Protein AF-D3T5N5-F1 (afdb_monomer_lite)

Secondary structure (DSSP, 8-state):
-------EEEEEEEEEE--TTS--EEEEEEEEEEEESSEEEEEEEEEEE-B-BTTB-EEEEEEEEEE-GGG--EEEEEEEEEEETTEEEEEEE-

Foldseek 3Di:
DDDPPWDKDKDWDWDWDQDVVDKTFTPDTDDMDIDTAADKDWDDWTWPAGIADPVGFTKTKTKMWGQHPPSPDIDIWIKMWTDGPRDIDIDTDD

Structure (mmCIF, N/CA/C/O backbone):
data_AF-D3T5N5-F1
#
_entry.id   AF-D3T5N5-F1
#
loop_
_atom_site.group_PDB
_atom_site.id
_atom_site.type_symbol
_atom_site.label_atom_id
_atom_site.label_alt_id
_atom_site.label_comp_id
_atom_site.label_asym_id
_atom_site.label_entity_id
_atom_site.label_seq_id
_atom_site.pdbx_PDB_ins_code
_atom_site.Cartn_x
_atom_site.Cartn_y
_atom_site.Cartn_z
_atom_site.occupancy
_atom_site.B_iso_or_equiv
_atom_site.auth_seq_id
_atom_site.auth_comp_id
_atom_site.auth_asym_id
_atom_site.auth_atom_id
_atom_site.pdbx_PDB_model_num
ATOM 1 N N . MET A 1 1 ? 7.680 19.780 -28.744 1.00 39.09 1 MET A N 1
ATOM 2 C CA . MET A 1 1 ? 8.169 19.182 -27.486 1.00 39.09 1 MET A CA 1
ATOM 3 C C . MET A 1 1 ? 7.301 17.970 -27.207 1.00 39.09 1 MET A C 1
ATOM 5 O O . MET A 1 1 ? 6.122 18.149 -26.939 1.00 39.09 1 MET A O 1
ATOM 9 N N . SER A 1 2 ? 7.814 16.757 -27.415 1.00 38.25 2 SER A N 1
ATOM 10 C CA . SER A 1 2 ? 7.064 15.529 -27.140 1.00 38.25 2 SER A CA 1
ATOM 11 C C . SER A 1 2 ? 7.073 15.282 -25.637 1.00 38.25 2 SER A C 1
ATOM 13 O O . SER A 1 2 ? 8.131 15.067 -25.050 1.00 38.25 2 SER A O 1
ATOM 15 N N . HIS A 1 3 ? 5.903 15.346 -25.014 1.00 43.16 3 HIS A N 1
ATOM 16 C CA . HIS A 1 3 ? 5.716 14.826 -23.670 1.00 43.16 3 HIS A CA 1
ATOM 17 C C . HIS A 1 3 ? 5.850 13.302 -23.781 1.00 43.16 3 HIS A C 1
ATOM 19 O O . HIS A 1 3 ? 4.969 12.644 -24.332 1.00 43.16 3 HIS A O 1
ATOM 25 N N . LEU A 1 4 ? 6.990 12.748 -23.362 1.00 49.91 4 LEU A N 1
ATOM 26 C CA . LEU A 1 4 ? 7.107 11.316 -23.098 1.00 49.91 4 LEU A CA 1
ATOM 27 C C . LEU A 1 4 ? 6.236 11.052 -21.870 1.00 49.91 4 LEU A C 1
ATOM 29 O O . LEU A 1 4 ? 6.692 11.161 -20.737 1.00 49.91 4 LEU A O 1
ATOM 33 N N . GLY A 1 5 ? 4.945 10.816 -22.106 1.00 55.59 5 GLY A N 1
ATOM 34 C CA . GLY A 1 5 ? 4.047 10.347 -21.065 1.00 55.59 5 GLY A CA 1
ATOM 35 C C . GLY A 1 5 ? 4.573 9.003 -20.586 1.00 55.59 5 GLY A C 1
ATOM 36 O O . GLY A 1 5 ? 4.652 8.057 -21.370 1.00 55.59 5 GLY A O 1
ATOM 37 N N . ILE A 1 6 ? 4.981 8.931 -19.323 1.00 64.38 6 ILE A N 1
ATOM 38 C CA . ILE A 1 6 ? 5.320 7.661 -18.695 1.00 64.38 6 ILE A CA 1
ATOM 39 C C . ILE A 1 6 ? 4.009 6.882 -18.605 1.00 64.38 6 ILE A C 1
ATOM 41 O O . ILE A 1 6 ? 3.122 7.227 -17.828 1.00 64.38 6 ILE A O 1
ATOM 45 N N . LEU A 1 7 ? 3.852 5.868 -19.457 1.00 78.38 7 LEU A N 1
ATOM 46 C CA . LEU A 1 7 ? 2.731 4.942 -19.360 1.00 78.38 7 LEU A CA 1
ATOM 47 C C . LEU A 1 7 ? 3.016 3.999 -18.197 1.00 78.38 7 LEU A C 1
ATOM 49 O O . LEU A 1 7 ? 3.829 3.079 -18.315 1.00 78.38 7 LEU A O 1
ATOM 53 N N . VAL A 1 8 ? 2.360 4.273 -17.076 1.00 87.75 8 VAL A N 1
ATOM 54 C CA . VAL A 1 8 ? 2.405 3.471 -15.862 1.00 87.75 8 VAL A CA 1
ATOM 55 C C . VAL A 1 8 ? 0.987 3.285 -15.333 1.00 87.75 8 VAL A C 1
ATOM 57 O O . VAL A 1 8 ? 0.182 4.214 -15.310 1.00 87.75 8 VAL A O 1
ATOM 60 N N . ALA A 1 9 ? 0.682 2.062 -14.930 1.00 91.69 9 ALA A N 1
ATOM 61 C CA . ALA A 1 9 ? -0.536 1.679 -14.244 1.00 91.69 9 ALA A CA 1
ATOM 62 C C . ALA A 1 9 ? -0.166 0.695 -13.135 1.00 91.69 9 ALA A C 1
ATOM 64 O O . ALA A 1 9 ? 0.750 -0.114 -13.287 1.00 91.69 9 ALA A O 1
ATOM 65 N N . ALA A 1 10 ? -0.868 0.770 -12.013 1.00 95.25 10 ALA A N 1
ATOM 66 C CA . ALA A 1 10 ? -0.669 -0.154 -10.912 1.00 95.25 10 ALA A CA 1
ATOM 67 C C . ALA A 1 10 ? -1.971 -0.352 -10.147 1.00 95.25 10 ALA A C 1
ATOM 69 O O . ALA A 1 10 ? -2.797 0.559 -10.076 1.00 95.25 10 ALA A O 1
ATOM 70 N N . GLU A 1 11 ? -2.116 -1.527 -9.555 1.00 97.69 11 GLU A N 1
ATOM 71 C CA . GLU A 1 11 ? -3.258 -1.907 -8.735 1.00 97.69 11 GLU A CA 1
ATOM 72 C C . GLU A 1 11 ? -2.831 -2.893 -7.647 1.00 97.69 11 GLU A C 1
ATOM 74 O O . GLU A 1 11 ? -1.827 -3.598 -7.780 1.00 97.69 11 GLU A O 1
ATOM 79 N N . PHE A 1 12 ? -3.608 -2.940 -6.567 1.00 98.44 12 PHE A N 1
ATOM 80 C CA . PHE A 1 12 ? -3.542 -3.994 -5.562 1.00 98.44 12 PHE A CA 1
ATOM 81 C C . PHE A 1 12 ? -4.904 -4.188 -4.895 1.00 98.44 12 PHE A C 1
ATOM 83 O O . PHE A 1 12 ? -5.753 -3.294 -4.954 1.00 98.44 12 PHE A O 1
ATOM 90 N N . TYR A 1 13 ? -5.094 -5.324 -4.222 1.00 98.38 13 TYR A N 1
ATOM 91 C CA . TYR A 1 13 ? -6.324 -5.623 -3.491 1.00 98.38 13 TYR A CA 1
ATOM 92 C C . TYR A 1 13 ? -6.145 -5.463 -1.981 1.00 98.38 13 TYR A C 1
ATOM 94 O O . TYR A 1 13 ? -5.076 -5.709 -1.410 1.00 98.38 13 TYR A O 1
ATOM 102 N N . ALA A 1 14 ? -7.216 -5.036 -1.316 1.00 98.31 14 ALA A N 1
ATOM 103 C CA . ALA A 1 14 ? -7.253 -4.883 0.127 1.00 98.31 14 ALA A CA 1
ATOM 104 C C . ALA A 1 14 ? -8.638 -5.212 0.681 1.00 98.31 14 ALA A C 1
ATOM 106 O O . ALA A 1 14 ? -9.650 -4.807 0.111 1.00 98.31 14 ALA A O 1
ATOM 107 N N . ASP A 1 15 ? -8.655 -5.881 1.831 1.00 98.56 15 ASP A N 1
ATOM 108 C CA . ASP A 1 15 ? -9.854 -6.069 2.639 1.00 98.56 15 ASP A CA 1
ATOM 109 C C . ASP A 1 15 ? -9.814 -5.051 3.787 1.00 98.56 15 ASP A C 1
ATOM 111 O O . ASP A 1 15 ? -8.814 -4.939 4.507 1.00 98.56 15 ASP A O 1
ATOM 115 N N . PHE A 1 16 ? -10.899 -4.302 3.970 1.00 98.00 16 PHE A N 1
ATOM 116 C CA . PHE A 1 16 ? -11.030 -3.310 5.034 1.00 98.00 16 PHE A CA 1
ATOM 117 C C . PHE A 1 16 ? -12.465 -3.236 5.554 1.00 98.00 16 PHE A C 1
ATOM 119 O O . PHE A 1 16 ? -13.405 -3.707 4.912 1.00 98.00 16 PHE A O 1
ATOM 126 N N . VAL A 1 17 ? -12.619 -2.668 6.746 1.00 97.69 17 VAL A N 1
ATOM 127 C CA . VAL A 1 17 ? -13.901 -2.523 7.436 1.00 97.69 17 VAL A CA 1
ATOM 128 C C . VAL A 1 17 ? -14.101 -1.061 7.797 1.00 97.69 17 VAL A C 1
ATOM 130 O O . VAL A 1 17 ? -13.200 -0.447 8.368 1.00 97.69 17 VAL A O 1
ATOM 133 N N . LEU A 1 18 ? -15.292 -0.555 7.472 1.00 97.19 18 LEU A N 1
ATOM 134 C CA . LEU A 1 18 ? -15.774 0.748 7.912 1.00 97.19 18 LEU A CA 1
ATOM 135 C C . LEU A 1 18 ? -16.645 0.557 9.156 1.00 97.19 18 LEU A C 1
ATOM 137 O O . LEU A 1 18 ? -17.608 -0.219 9.122 1.00 97.19 18 LEU A O 1
ATOM 141 N N . VAL A 1 19 ? -16.293 1.208 10.258 1.00 94.50 19 VAL A N 1
ATOM 142 C CA . VAL A 1 19 ? -16.966 1.076 11.549 1.00 94.50 19 VAL A CA 1
ATOM 143 C C . VAL A 1 19 ? -17.680 2.383 11.860 1.00 94.50 19 VAL A C 1
ATOM 145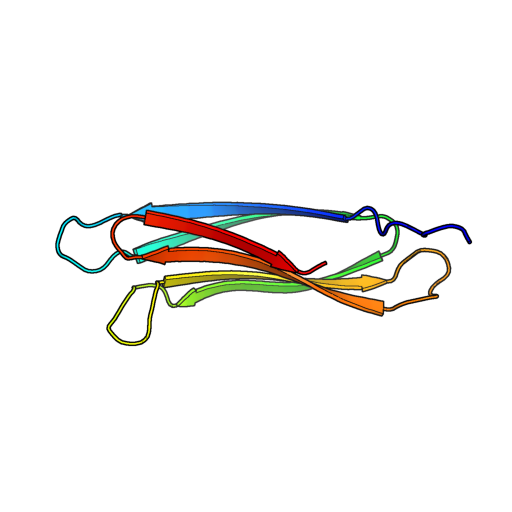 O O . VAL A 1 19 ? -17.082 3.303 12.394 1.00 94.50 19 VAL A O 1
ATOM 148 N N . ASN A 1 20 ? -18.992 2.429 11.623 1.00 89.44 20 ASN A N 1
ATOM 149 C CA . ASN A 1 20 ? -19.789 3.624 11.912 1.00 89.44 20 ASN A CA 1
ATOM 150 C C . ASN A 1 20 ? -19.655 4.052 13.387 1.00 89.44 20 ASN A C 1
ATOM 152 O O . ASN A 1 20 ? -20.132 3.356 14.291 1.00 89.44 20 ASN A O 1
ATOM 156 N N . GLY A 1 21 ? -19.015 5.201 13.612 1.00 83.38 21 GLY A N 1
ATOM 157 C CA . GLY A 1 21 ? -18.748 5.756 14.941 1.00 83.38 21 GLY A CA 1
ATOM 158 C C . GLY A 1 21 ? -17.586 5.104 15.706 1.00 83.38 21 GLY A C 1
ATOM 159 O O . GLY A 1 21 ? -17.476 5.321 16.914 1.00 83.38 21 GLY A O 1
ATOM 160 N N . GLY A 1 22 ? -16.744 4.307 15.043 1.00 92.38 22 GLY A N 1
ATOM 161 C CA . GLY A 1 22 ? -15.526 3.708 15.593 1.00 92.38 22 GLY A CA 1
ATOM 162 C C . GLY A 1 22 ? -14.362 3.762 14.600 1.00 92.38 22 GLY A C 1
ATOM 163 O O . GLY A 1 22 ? -14.481 4.380 13.556 1.00 92.38 22 GLY A O 1
ATOM 164 N N . ASP A 1 23 ? -13.242 3.115 14.940 1.00 94.81 23 ASP A N 1
ATOM 165 C CA . ASP A 1 23 ? -12.039 3.171 14.101 1.00 94.81 23 ASP A CA 1
ATOM 166 C C . ASP A 1 23 ? -12.095 2.157 12.943 1.00 94.81 23 ASP A C 1
ATOM 168 O O . ASP A 1 23 ? -12.030 0.934 13.160 1.00 94.81 23 ASP A O 1
ATOM 172 N N . ASP A 1 24 ? -12.105 2.672 11.720 1.00 97.38 24 ASP A N 1
ATOM 173 C CA . ASP A 1 24 ? -11.891 1.950 10.471 1.00 97.38 24 ASP A CA 1
ATOM 174 C C . ASP A 1 24 ? -10.529 1.236 10.434 1.00 97.38 24 ASP A C 1
ATOM 176 O O . ASP A 1 24 ? -9.532 1.666 11.029 1.00 97.38 24 ASP A O 1
ATOM 180 N N . TYR A 1 25 ? -10.449 0.115 9.713 1.00 98.12 25 TYR A N 1
ATOM 181 C CA . TYR A 1 25 ? -9.198 -0.641 9.621 1.00 98.12 25 TYR A CA 1
ATOM 182 C C . TYR A 1 25 ? -9.058 -1.476 8.348 1.00 98.12 25 TYR A C 1
ATOM 184 O O . TYR A 1 25 ? -10.028 -1.987 7.792 1.00 98.12 25 TYR A O 1
ATOM 192 N N . ILE A 1 26 ? -7.808 -1.673 7.932 1.00 98.69 26 ILE A N 1
ATOM 193 C CA . ILE A 1 26 ? -7.395 -2.571 6.854 1.00 98.69 26 ILE A CA 1
ATOM 194 C C . ILE A 1 26 ? -6.974 -3.895 7.493 1.00 98.69 26 ILE A C 1
ATOM 196 O O . ILE A 1 26 ? -6.050 -3.939 8.307 1.00 98.69 26 ILE A O 1
ATOM 200 N N . SER A 1 27 ? -7.654 -4.983 7.140 1.00 98.12 27 SER A N 1
ATOM 201 C CA . SER A 1 27 ? -7.377 -6.317 7.682 1.00 98.12 27 SER A CA 1
ATOM 202 C C . SER A 1 27 ? -6.373 -7.089 6.833 1.00 98.12 27 SER A C 1
ATOM 204 O O . SER A 1 27 ? -5.632 -7.921 7.361 1.00 98.12 27 SER A O 1
ATOM 206 N N . LYS A 1 28 ? -6.338 -6.821 5.524 1.00 98.25 28 LYS A N 1
ATOM 207 C CA . LYS A 1 28 ? -5.493 -7.551 4.583 1.00 98.25 28 LYS A CA 1
ATOM 208 C C . LYS A 1 28 ? -5.153 -6.703 3.367 1.00 98.25 28 LYS A C 1
ATOM 210 O O . LYS A 1 28 ? -5.976 -5.936 2.887 1.00 98.25 28 LYS A O 1
ATOM 215 N N . VAL A 1 29 ? -3.952 -6.910 2.842 1.00 98.38 29 VAL A N 1
ATOM 216 C CA . VAL A 1 29 ? -3.512 -6.439 1.525 1.00 98.38 29 VAL A CA 1
ATOM 217 C C . VAL A 1 29 ? -2.890 -7.633 0.815 1.00 98.38 29 VAL A C 1
ATOM 219 O O . VAL A 1 29 ? -2.142 -8.395 1.432 1.00 98.38 29 VAL A O 1
ATOM 222 N N . TYR A 1 30 ? -3.260 -7.853 -0.437 1.00 98.38 30 TYR A N 1
ATOM 223 C CA . TYR A 1 30 ? -2.864 -9.028 -1.207 1.00 98.38 30 TYR A CA 1
ATOM 224 C C . TYR A 1 30 ? -2.960 -8.727 -2.689 1.00 98.38 30 TYR A C 1
ATOM 226 O O . TYR A 1 30 ? -3.752 -7.875 -3.066 1.00 98.38 30 TYR A O 1
ATOM 234 N N . ASP A 1 31 ? -2.165 -9.453 -3.474 1.00 98.12 31 ASP A N 1
ATOM 235 C CA . ASP A 1 31 ? -2.073 -9.374 -4.930 1.00 98.12 31 ASP A CA 1
ATOM 236 C C . ASP A 1 31 ? -1.840 -7.953 -5.470 1.00 98.12 31 ASP A C 1
ATOM 238 O O . ASP A 1 31 ? -2.540 -6.991 -5.168 1.00 98.12 31 ASP A O 1
ATOM 242 N N . TYR A 1 32 ? -0.824 -7.794 -6.307 1.00 98.00 32 TYR A N 1
ATOM 243 C CA . TYR A 1 32 ? -0.572 -6.521 -6.968 1.00 98.00 32 TYR A CA 1
ATOM 244 C C . TYR A 1 32 ? -0.180 -6.755 -8.416 1.00 98.00 32 TYR A C 1
ATOM 246 O O . TYR A 1 32 ? 0.397 -7.788 -8.764 1.00 98.00 32 TYR A O 1
ATOM 254 N N . ALA A 1 33 ? -0.465 -5.764 -9.249 1.00 97.38 33 ALA A N 1
ATOM 255 C CA . ALA A 1 33 ? 0.008 -5.707 -10.618 1.00 97.38 33 ALA A CA 1
ATOM 256 C C . ALA A 1 33 ? 0.586 -4.319 -10.894 1.00 97.38 33 ALA A C 1
ATOM 258 O O . ALA A 1 33 ? 0.033 -3.302 -10.478 1.00 97.38 33 ALA A O 1
ATOM 259 N N . ILE A 1 34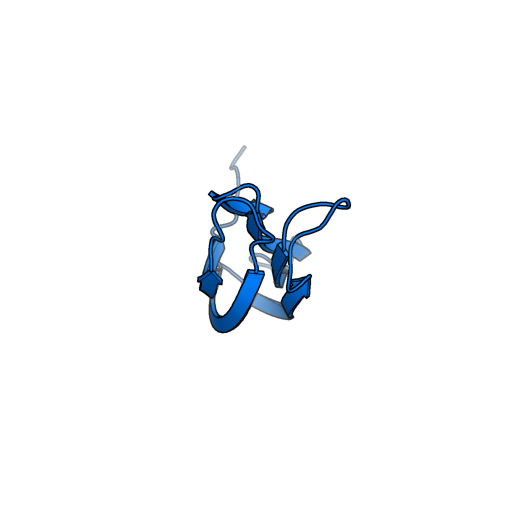 ? 1.716 -4.290 -11.597 1.00 95.69 34 ILE A N 1
ATOM 260 C CA . ILE A 1 34 ? 2.355 -3.070 -12.090 1.00 95.69 34 ILE A CA 1
ATOM 261 C C . ILE A 1 34 ? 2.574 -3.273 -13.586 1.00 95.69 34 ILE A C 1
ATOM 263 O O . ILE A 1 34 ? 3.227 -4.229 -14.003 1.00 95.69 34 ILE A O 1
ATOM 267 N N . ALA A 1 35 ? 2.024 -2.374 -14.392 1.00 92.94 35 ALA A N 1
ATOM 268 C CA . ALA A 1 35 ? 2.238 -2.316 -15.827 1.00 92.94 35 ALA A CA 1
ATOM 269 C C . ALA A 1 35 ? 2.936 -1.000 -16.159 1.00 92.94 35 ALA A C 1
ATOM 271 O O . ALA A 1 35 ? 2.384 0.075 -15.936 1.00 92.94 35 ALA A O 1
ATOM 272 N N . MET A 1 36 ? 4.149 -1.070 -16.701 1.00 89.19 36 MET A N 1
ATOM 273 C CA . MET A 1 36 ? 4.858 0.125 -17.139 1.00 89.19 36 MET A CA 1
ATOM 274 C C . MET A 1 36 ? 5.767 -0.134 -18.326 1.00 89.19 36 MET A C 1
ATOM 276 O O . MET A 1 36 ? 6.228 -1.250 -18.558 1.00 89.19 36 MET A O 1
ATOM 280 N N . VAL A 1 37 ? 6.043 0.934 -19.063 1.00 87.38 37 VAL A N 1
ATOM 281 C CA . VAL A 1 37 ? 7.039 0.926 -20.129 1.00 87.38 37 VAL A CA 1
ATOM 282 C C . VAL A 1 37 ? 8.433 1.107 -19.522 1.00 87.38 37 VAL A C 1
ATOM 284 O O . VAL A 1 37 ? 8.778 2.195 -19.062 1.00 87.38 37 VAL A O 1
ATOM 287 N N . GLY A 1 38 ? 9.232 0.037 -19.536 1.00 86.75 38 GLY A N 1
ATOM 288 C CA . GLY A 1 38 ? 10.584 0.005 -18.975 1.00 86.75 38 GLY A CA 1
ATOM 289 C C . GLY A 1 38 ? 10.777 -1.163 -18.012 1.00 86.75 38 GLY A C 1
ATOM 290 O O . GLY A 1 38 ? 10.161 -2.217 -18.174 1.00 86.75 38 GLY A O 1
ATOM 291 N N . THR A 1 39 ? 11.637 -0.978 -17.016 1.00 89.75 39 THR A N 1
ATOM 292 C CA . THR A 1 39 ? 11.866 -1.954 -15.942 1.00 89.75 39 THR A CA 1
ATOM 293 C C . THR A 1 39 ? 11.441 -1.375 -14.606 1.00 89.75 39 THR A C 1
ATOM 295 O O . THR A 1 39 ? 11.525 -0.165 -14.402 1.00 89.75 39 THR A O 1
ATOM 298 N N . TYR A 1 40 ? 11.045 -2.235 -13.673 1.00 93.31 40 TYR A N 1
ATOM 299 C CA . TYR A 1 40 ? 10.780 -1.825 -12.301 1.0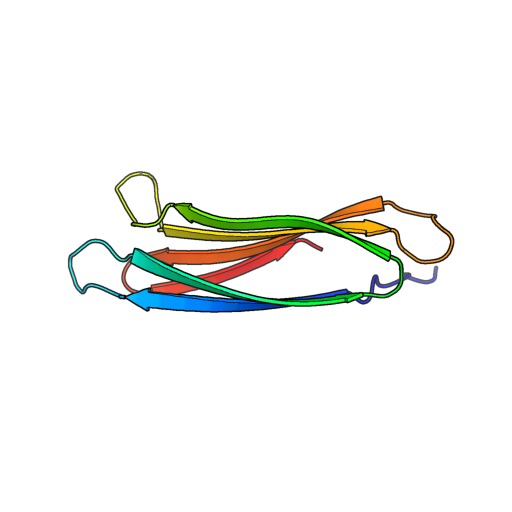0 93.31 40 TYR A CA 1
ATOM 300 C C . TYR A 1 40 ? 11.329 -2.814 -11.287 1.00 93.31 40 TYR A C 1
ATOM 302 O O . TYR A 1 40 ? 11.538 -3.990 -11.586 1.00 93.31 40 TYR A O 1
ATOM 310 N N . SER A 1 41 ? 11.514 -2.314 -10.072 1.00 95.25 41 SER A N 1
ATOM 311 C CA . SER A 1 41 ? 11.804 -3.104 -8.887 1.00 95.25 41 SER A CA 1
ATOM 312 C C . SER A 1 41 ? 10.838 -2.715 -7.778 1.00 95.25 41 SER A C 1
ATOM 314 O O . SER A 1 41 ? 10.656 -1.531 -7.491 1.00 95.25 41 SER A O 1
ATOM 316 N N . LEU A 1 42 ? 10.204 -3.709 -7.158 1.00 97.12 42 LEU A N 1
ATOM 317 C CA . LEU A 1 42 ? 9.319 -3.475 -6.023 1.00 97.12 42 LEU A CA 1
ATOM 318 C C . LEU A 1 42 ? 10.132 -2.955 -4.830 1.00 97.12 42 LEU A C 1
ATOM 320 O O . LEU A 1 42 ? 11.105 -3.582 -4.415 1.00 97.12 42 LEU A O 1
ATOM 324 N N . THR A 1 43 ? 9.693 -1.843 -4.249 1.00 96.88 43 THR A N 1
ATOM 325 C CA . THR A 1 43 ? 10.308 -1.246 -3.058 1.00 96.88 43 THR A CA 1
ATOM 326 C C . THR A 1 43 ? 9.525 -1.609 -1.802 1.00 96.88 43 THR A C 1
ATOM 328 O O . THR A 1 43 ? 10.1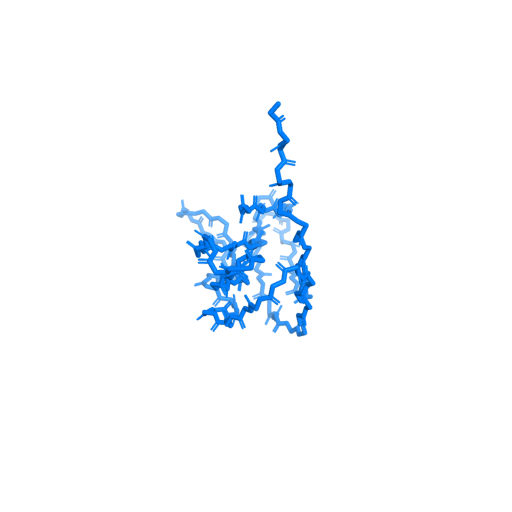10 -1.988 -0.789 1.00 96.88 43 THR A O 1
ATOM 331 N N . SER A 1 44 ? 8.193 -1.518 -1.853 1.00 97.19 44 SER A N 1
ATOM 332 C CA . SER A 1 44 ? 7.332 -1.832 -0.713 1.00 97.19 44 SER A CA 1
ATOM 333 C C . SER A 1 44 ? 5.946 -2.286 -1.156 1.00 97.19 44 SER A C 1
ATOM 335 O O . SER A 1 44 ? 5.369 -1.732 -2.089 1.00 97.19 44 SER A O 1
ATOM 337 N N . PHE A 1 45 ? 5.391 -3.273 -0.455 1.00 98.31 45 PHE A N 1
ATOM 338 C CA . PHE A 1 45 ? 3.996 -3.673 -0.592 1.00 98.31 45 PHE A CA 1
ATOM 339 C C . PHE A 1 45 ? 3.445 -4.148 0.752 1.00 98.31 45 PHE A C 1
ATOM 341 O O . PHE A 1 45 ? 3.969 -5.102 1.330 1.00 98.31 45 PHE A O 1
ATOM 348 N N . GLY A 1 46 ? 2.397 -3.493 1.256 1.00 98.38 46 GLY A N 1
ATOM 349 C CA . GLY A 1 46 ? 1.694 -3.953 2.452 1.00 98.38 46 GLY A CA 1
ATOM 350 C C . GLY A 1 46 ? 0.961 -2.869 3.236 1.00 98.38 46 GLY A C 1
ATOM 351 O O . GLY A 1 46 ? 0.858 -1.714 2.820 1.00 98.38 46 GLY A O 1
ATOM 352 N N . ILE A 1 47 ? 0.445 -3.270 4.399 1.00 98.56 47 ILE A N 1
ATOM 353 C CA . ILE A 1 47 ? -0.221 -2.389 5.362 1.00 98.56 47 ILE A CA 1
ATOM 354 C C . ILE A 1 47 ? 0.846 -1.628 6.148 1.00 98.56 47 ILE A C 1
ATOM 356 O O . ILE A 1 47 ? 1.682 -2.232 6.816 1.00 98.56 47 ILE A O 1
ATOM 360 N N . ASN A 1 48 ? 0.799 -0.300 6.102 1.00 98.12 48 ASN A N 1
ATOM 361 C CA . ASN A 1 48 ? 1.713 0.554 6.858 1.00 98.12 48 ASN A CA 1
ATOM 362 C C . ASN A 1 48 ? 1.085 1.019 8.175 1.00 98.12 48 ASN A C 1
ATOM 364 O O . ASN A 1 48 ? 1.776 1.135 9.184 1.00 98.12 48 ASN A O 1
ATOM 368 N N . LYS A 1 49 ? -0.230 1.265 8.169 1.00 98.00 49 LYS A N 1
ATOM 369 C CA . LYS A 1 49 ? -1.027 1.563 9.360 1.00 98.00 49 LYS A CA 1
ATOM 370 C C . LYS A 1 49 ? -2.346 0.814 9.260 1.00 98.00 49 LYS A C 1
ATOM 372 O O . LYS A 1 49 ? -3.135 1.078 8.360 1.00 98.00 49 LYS A O 1
ATOM 377 N N . ALA A 1 50 ? -2.557 -0.143 10.159 1.00 97.69 50 ALA A N 1
ATOM 378 C CA . ALA A 1 50 ? -3.677 -1.074 10.057 1.00 97.69 50 ALA A CA 1
ATOM 379 C C . ALA A 1 50 ? -5.020 -0.474 10.485 1.00 97.69 50 ALA A C 1
ATOM 381 O O . ALA A 1 50 ? -6.039 -0.866 9.937 1.00 97.69 50 ALA A O 1
ATOM 382 N N . ARG A 1 51 ? -5.036 0.459 11.438 1.00 97.81 51 ARG A N 1
ATOM 383 C CA . ARG A 1 51 ? -6.254 1.046 12.016 1.00 97.81 51 ARG A CA 1
ATOM 384 C C . ARG A 1 51 ? -6.161 2.563 11.972 1.00 97.81 51 ARG A C 1
ATOM 386 O O . ARG A 1 51 ? -5.061 3.082 12.157 1.00 97.81 51 ARG A O 1
ATOM 393 N N . GLU A 1 52 ? -7.263 3.252 11.704 1.00 96.38 52 GLU A N 1
ATOM 394 C CA . GLU A 1 52 ? -7.302 4.703 11.854 1.00 96.38 52 GLU A CA 1
ATOM 395 C C . GLU A 1 52 ? -7.197 5.103 13.327 1.00 96.38 52 GLU A C 1
ATOM 397 O O . GLU A 1 52 ? -7.477 4.323 14.231 1.00 96.38 52 GLU A O 1
ATOM 402 N N . ASP A 1 53 ? -6.734 6.317 13.576 1.00 95.31 53 ASP A N 1
ATOM 403 C CA . ASP A 1 53 ? -6.735 6.896 14.913 1.00 95.31 53 ASP A CA 1
ATOM 404 C C . ASP A 1 53 ? -6.675 8.427 14.793 1.00 95.31 53 ASP A C 1
ATOM 406 O O . ASP A 1 53 ? -6.726 8.996 13.700 1.00 95.31 53 ASP A O 1
ATOM 410 N N . ILE A 1 54 ? -6.483 9.109 15.922 1.00 94.12 54 ILE A N 1
ATOM 411 C CA . ILE A 1 54 ? -6.356 10.571 15.995 1.00 94.12 54 ILE A CA 1
ATOM 412 C C . ILE A 1 54 ? -5.256 11.162 15.087 1.00 94.12 54 ILE A C 1
ATOM 414 O O . ILE A 1 54 ? -5.316 12.333 14.724 1.00 94.12 54 ILE A O 1
ATOM 418 N N . SER A 1 55 ? -4.239 10.377 14.719 1.00 95.06 55 SER A N 1
ATOM 419 C CA . SER A 1 55 ? -3.158 10.788 13.815 1.00 95.06 55 SER A CA 1
ATOM 420 C C . SER A 1 55 ? -3.497 10.604 12.331 1.00 95.06 55 SER A C 1
ATOM 422 O O . SER A 1 55 ? -2.705 11.003 11.476 1.00 95.06 55 SER A O 1
ATOM 424 N N . GLY A 1 56 ? -4.653 10.012 12.008 1.00 96.06 56 GLY A N 1
ATOM 425 C CA . GLY A 1 56 ? -5.188 9.917 10.652 1.00 96.06 56 GLY A CA 1
ATOM 426 C C . GLY A 1 56 ? -5.644 8.509 10.242 1.00 96.06 56 GLY A C 1
ATOM 427 O O . GLY A 1 56 ? -5.644 7.589 11.063 1.00 96.06 56 GLY A O 1
ATOM 428 N N . PRO A 1 57 ? -5.975 8.313 8.956 1.00 97.88 57 PRO A N 1
ATOM 429 C CA . PRO A 1 57 ? -6.546 7.066 8.439 1.00 97.88 57 PRO A CA 1
ATOM 430 C C . PRO A 1 57 ? -5.580 5.874 8.515 1.00 97.88 57 PRO A C 1
ATOM 432 O O . PRO A 1 57 ? -4.355 6.045 8.538 1.00 97.88 57 PRO A O 1
ATOM 435 N N . ALA A 1 58 ? -6.128 4.659 8.476 1.00 98.31 58 ALA A N 1
ATOM 436 C CA . ALA A 1 58 ? -5.377 3.462 8.110 1.00 98.31 58 ALA A CA 1
ATOM 437 C C . ALA A 1 58 ? -4.868 3.595 6.665 1.00 98.31 58 ALA A C 1
ATOM 439 O O . ALA A 1 58 ? -5.532 4.202 5.822 1.00 98.31 58 ALA A O 1
ATOM 440 N N . TYR A 1 59 ? -3.695 3.038 6.353 1.00 98.44 59 TYR A N 1
ATOM 441 C CA . TYR A 1 59 ? -3.186 3.066 4.983 1.00 98.44 59 TYR A CA 1
ATOM 442 C C . TYR A 1 59 ? -2.284 1.890 4.615 1.00 98.44 59 TYR A C 1
ATOM 444 O O . TYR A 1 59 ? -1.545 1.333 5.437 1.00 98.44 59 TYR A O 1
ATOM 452 N N . ALA A 1 60 ? -2.334 1.560 3.328 1.00 98.62 60 ALA A N 1
ATOM 453 C CA . ALA A 1 60 ? -1.513 0.557 2.671 1.00 98.62 60 ALA A CA 1
ATOM 454 C C . ALA A 1 60 ? -0.817 1.161 1.450 1.00 98.62 60 ALA A C 1
ATOM 456 O O . ALA A 1 60 ? -1.367 2.049 0.792 1.00 98.62 60 ALA A O 1
ATOM 457 N N . THR A 1 61 ? 0.385 0.677 1.151 1.00 98.56 61 THR A N 1
ATOM 458 C CA . THR A 1 61 ? 1.227 1.199 0.071 1.00 98.56 61 THR A CA 1
ATOM 459 C C . THR A 1 61 ? 1.652 0.081 -0.873 1.00 98.56 61 THR A C 1
ATOM 461 O O . THR A 1 61 ? 2.070 -0.986 -0.425 1.00 98.56 61 THR A O 1
ATOM 464 N N . LEU A 1 62 ? 1.607 0.378 -2.171 1.00 98.44 62 LEU A N 1
ATOM 465 C CA . LEU A 1 62 ? 2.382 -0.265 -3.225 1.00 98.44 62 LEU A CA 1
ATOM 466 C C . LEU A 1 62 ? 3.382 0.767 -3.762 1.00 98.44 62 LEU A C 1
ATOM 468 O O . LEU A 1 62 ? 2.988 1.833 -4.233 1.00 98.44 62 LEU A O 1
ATOM 472 N N . GLU A 1 63 ? 4.671 0.476 -3.660 1.00 97.94 63 GLU A N 1
ATOM 473 C CA . GLU A 1 63 ? 5.765 1.362 -4.056 1.00 97.94 63 GLU A CA 1
ATOM 474 C C . GLU A 1 63 ? 6.797 0.592 -4.870 1.00 97.94 63 GLU A C 1
ATOM 476 O O . GLU A 1 63 ? 7.190 -0.520 -4.506 1.00 97.94 63 GLU A O 1
ATOM 481 N N . TRP A 1 64 ? 7.247 1.198 -5.962 1.00 96.00 64 TRP A N 1
ATOM 482 C CA . TRP A 1 64 ? 8.273 0.638 -6.826 1.00 96.00 64 TRP A CA 1
ATOM 483 C C . TRP A 1 64 ? 9.161 1.738 -7.387 1.00 96.00 64 TRP A C 1
ATOM 485 O O . TRP A 1 64 ? 8.734 2.868 -7.625 1.00 96.00 64 TRP A O 1
ATOM 495 N N . GLU A 1 65 ? 10.410 1.382 -7.633 1.00 95.06 65 GLU A N 1
ATOM 496 C CA . GLU A 1 65 ? 11.304 2.177 -8.456 1.00 95.06 65 GLU A CA 1
ATOM 497 C C . GLU A 1 65 ? 11.127 1.740 -9.910 1.00 95.06 65 GLU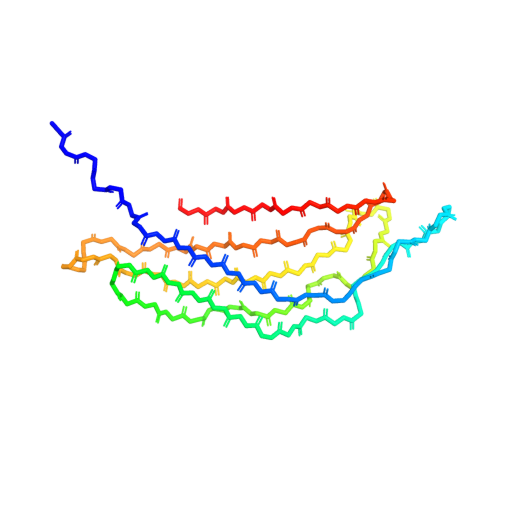 A C 1
ATOM 499 O O . GLU A 1 65 ? 11.169 0.545 -10.212 1.00 95.06 65 GLU A O 1
ATOM 504 N N . GLY A 1 66 ? 10.892 2.694 -10.808 1.00 91.81 66 GLY A N 1
ATOM 505 C CA . GLY A 1 66 ? 10.740 2.433 -12.233 1.00 91.81 66 GLY A CA 1
ATOM 506 C C . GLY A 1 66 ? 11.750 3.224 -13.052 1.00 91.81 66 GLY A C 1
ATOM 507 O O . GLY A 1 66 ? 11.944 4.421 -12.834 1.00 91.81 66 GLY A O 1
ATOM 508 N N . THR A 1 67 ? 12.358 2.552 -14.023 1.00 88.38 67 THR A N 1
ATOM 509 C CA . THR A 1 67 ? 13.260 3.146 -15.010 1.00 88.38 67 THR A CA 1
ATOM 510 C C . THR A 1 67 ? 12.580 3.125 -16.371 1.00 88.38 67 THR A C 1
ATOM 512 O O . THR A 1 67 ? 12.171 2.069 -16.858 1.00 88.38 67 THR A O 1
ATOM 515 N N . THR A 1 68 ? 12.433 4.303 -16.971 1.00 75.38 68 THR A N 1
ATOM 516 C CA . THR A 1 68 ? 11.757 4.487 -18.266 1.00 75.38 68 THR A CA 1
ATOM 517 C C . THR A 1 68 ? 12.654 4.086 -19.445 1.00 75.38 68 THR A C 1
ATOM 519 O O . THR A 1 68 ? 13.842 3.805 -19.267 1.00 75.38 68 THR A O 1
ATOM 522 N N . LEU A 1 69 ? 12.078 4.022 -20.656 1.00 71.25 69 LEU A N 1
ATOM 523 C CA . LEU A 1 69 ? 12.779 3.643 -21.894 1.00 71.25 69 LEU A CA 1
ATOM 524 C C . LEU A 1 69 ? 14.160 4.307 -22.024 1.00 71.25 69 LEU A C 1
ATOM 526 O O . LEU A 1 69 ? 14.321 5.497 -21.762 1.00 71.25 69 LEU A O 1
ATOM 530 N N . GLU A 1 70 ? 15.136 3.504 -22.456 1.00 67.50 70 GLU A N 1
ATOM 531 C CA . GLU A 1 70 ? 16.538 3.898 -22.670 1.00 67.50 70 GLU A CA 1
ATOM 532 C C . GLU A 1 70 ? 17.292 4.369 -21.408 1.00 67.50 70 GLU A C 1
ATOM 534 O O . GLU A 1 70 ? 18.321 5.032 -21.514 1.00 67.50 70 GLU A O 1
ATOM 539 N N . ASN A 1 71 ? 16.833 3.990 -20.207 1.00 66.44 71 ASN A N 1
ATOM 540 C CA . ASN A 1 71 ? 17.458 4.352 -18.925 1.00 66.44 71 ASN A CA 1
ATOM 541 C C . ASN A 1 71 ? 17.552 5.868 -18.679 1.00 66.44 71 ASN A C 1
ATOM 543 O O . ASN A 1 71 ? 18.389 6.318 -17.897 1.00 66.44 71 ASN A O 1
ATOM 547 N N . LEU A 1 72 ? 16.707 6.668 -19.336 1.00 70.44 72 LEU A N 1
ATOM 548 C CA . LEU A 1 72 ? 16.794 8.127 -19.258 1.00 70.44 72 LEU A CA 1
ATOM 549 C C . LEU A 1 72 ? 16.390 8.684 -17.888 1.00 70.44 72 LEU A C 1
ATOM 551 O O . LEU A 1 72 ? 16.953 9.686 -17.450 1.00 70.44 72 LEU A O 1
ATOM 555 N N . PHE A 1 73 ? 15.424 8.052 -17.218 1.00 77.06 73 PHE A N 1
ATOM 556 C CA . PHE A 1 73 ? 14.914 8.503 -15.924 1.00 77.06 73 PHE A CA 1
ATOM 557 C C . PHE A 1 73 ? 14.544 7.322 -15.037 1.00 77.06 73 PHE A C 1
ATOM 559 O O . PHE A 1 73 ? 13.799 6.438 -15.471 1.00 77.06 73 PHE A O 1
ATOM 566 N N . THR A 1 74 ? 15.011 7.373 -13.791 1.00 86.62 74 THR A N 1
ATOM 567 C CA . THR A 1 74 ? 14.573 6.512 -12.690 1.00 86.62 74 THR A CA 1
ATOM 568 C C . THR A 1 74 ? 13.819 7.364 -11.677 1.00 86.62 74 THR A C 1
ATOM 570 O O . THR A 1 74 ? 14.314 8.415 -11.269 1.00 86.62 74 THR A O 1
ATOM 573 N N . THR A 1 75 ? 12.623 6.932 -11.284 1.00 89.62 75 THR A N 1
ATOM 574 C CA . THR A 1 75 ? 11.814 7.601 -10.258 1.00 89.62 75 THR A CA 1
ATOM 575 C C . THR A 1 75 ? 11.087 6.581 -9.386 1.00 89.62 75 THR A C 1
ATOM 577 O O . THR A 1 75 ? 10.909 5.422 -9.770 1.00 89.62 75 THR A O 1
ATOM 580 N N . THR A 1 76 ? 10.677 7.013 -8.196 1.00 93.69 76 THR A N 1
ATOM 581 C CA . THR A 1 76 ? 9.866 6.213 -7.278 1.00 93.69 76 THR A CA 1
ATOM 582 C C . THR A 1 76 ? 8.395 6.513 -7.515 1.00 93.69 76 THR A C 1
ATOM 584 O O . THR A 1 76 ? 7.940 7.638 -7.317 1.00 93.69 76 THR A O 1
ATOM 587 N N . PHE A 1 77 ? 7.651 5.483 -7.890 1.00 93.50 77 PHE A N 1
ATOM 588 C CA . PHE A 1 77 ? 6.210 5.517 -8.072 1.00 93.50 77 PHE A CA 1
ATOM 589 C C . PHE A 1 77 ? 5.525 4.947 -6.832 1.00 93.50 77 PHE A C 1
ATOM 591 O O . PHE A 1 77 ? 6.041 4.035 -6.176 1.00 93.50 77 PHE A O 1
ATOM 598 N N . ARG A 1 78 ? 4.341 5.467 -6.504 1.00 96.19 78 ARG A N 1
ATOM 599 C CA . ARG A 1 78 ? 3.605 5.031 -5.317 1.00 96.19 78 ARG A CA 1
ATOM 600 C C . ARG A 1 78 ? 2.099 5.076 -5.528 1.00 96.19 78 ARG A C 1
ATOM 602 O O . ARG A 1 78 ? 1.551 6.115 -5.883 1.00 96.19 78 ARG A O 1
ATOM 609 N N . LEU A 1 79 ? 1.425 3.985 -5.183 1.00 97.75 79 LEU A N 1
ATOM 610 C CA . LEU A 1 79 ? -0.023 3.908 -5.022 1.00 97.75 79 LEU A CA 1
ATOM 611 C C . LEU A 1 79 ? -0.349 3.651 -3.547 1.00 97.75 79 LEU A C 1
ATOM 613 O O . LEU A 1 79 ? 0.191 2.729 -2.935 1.00 97.75 79 LEU A O 1
ATOM 617 N N . ARG A 1 80 ? -1.233 4.460 -2.965 1.00 98.12 80 ARG A N 1
ATOM 618 C CA . ARG A 1 80 ? -1.711 4.285 -1.588 1.00 98.12 80 ARG A CA 1
ATOM 619 C C . ARG A 1 80 ? -3.220 4.204 -1.519 1.00 98.12 80 ARG A C 1
ATOM 621 O O . ARG A 1 80 ? -3.899 5.000 -2.159 1.00 98.12 80 ARG A O 1
ATOM 628 N N . LEU A 1 81 ? -3.707 3.305 -0.671 1.00 98.50 81 LEU A N 1
ATOM 629 C CA . LEU A 1 81 ? -5.085 3.274 -0.187 1.00 98.50 81 LEU A CA 1
ATOM 630 C C . LEU A 1 81 ? -5.120 3.881 1.213 1.00 98.50 81 LEU A C 1
ATOM 632 O O . LEU A 1 81 ? -4.300 3.515 2.056 1.00 98.50 81 LEU A O 1
ATOM 636 N N . TYR A 1 82 ? -6.091 4.752 1.451 1.00 98.44 82 TYR A N 1
ATOM 637 C CA . TYR A 1 82 ? -6.422 5.309 2.753 1.00 98.44 82 TYR A CA 1
ATOM 638 C C . TYR A 1 82 ? -7.842 4.888 3.127 1.00 98.44 82 TYR A C 1
ATOM 640 O O . TYR A 1 82 ? -8.744 4.990 2.296 1.00 98.44 82 TYR A O 1
ATOM 648 N N . VAL A 1 83 ? -8.030 4.430 4.364 1.00 98.06 83 VAL A N 1
ATOM 649 C CA . VAL A 1 83 ? -9.328 4.033 4.926 1.00 98.06 83 VAL A CA 1
ATOM 650 C C . VAL A 1 83 ? -9.504 4.746 6.262 1.00 98.06 83 VAL A C 1
ATOM 652 O O . VAL A 1 83 ? -8.638 4.639 7.133 1.00 98.06 83 VAL A O 1
ATOM 655 N N . GLY A 1 84 ? -10.579 5.510 6.393 1.00 96.88 84 GLY A N 1
ATOM 656 C CA . GLY A 1 84 ? -10.880 6.279 7.591 1.00 96.88 84 GLY A CA 1
ATOM 657 C C . GLY A 1 84 ? -12.028 7.261 7.392 1.00 96.88 84 GLY A C 1
ATOM 658 O O . GLY A 1 84 ? -12.366 7.610 6.254 1.00 96.88 84 GLY A O 1
ATOM 659 N N . ASN A 1 85 ? -12.567 7.759 8.505 1.00 93.75 85 ASN A N 1
ATOM 660 C CA . ASN A 1 85 ? -13.711 8.670 8.547 1.00 93.75 85 ASN A CA 1
ATOM 661 C C . ASN A 1 85 ? -14.909 8.129 7.740 1.00 93.75 85 ASN A C 1
ATOM 663 O O . ASN A 1 85 ? -15.463 8.833 6.887 1.00 93.75 85 ASN A O 1
ATOM 667 N N . ASP A 1 86 ? -15.258 6.862 7.989 1.00 92.31 86 ASP A N 1
ATOM 668 C CA . ASP A 1 86 ? -16.358 6.121 7.363 1.00 92.31 86 ASP A CA 1
ATOM 669 C C . ASP A 1 86 ? -16.237 6.017 5.831 1.00 92.31 86 ASP A C 1
ATOM 671 O O . ASP A 1 86 ? -17.231 5.929 5.100 1.00 92.31 86 ASP A O 1
ATOM 675 N N . GLY A 1 87 ? -15.010 6.044 5.309 1.00 95.62 87 GLY A N 1
ATOM 676 C CA . GLY A 1 87 ? -14.764 6.080 3.876 1.00 95.62 87 GLY A CA 1
ATOM 677 C C . GLY A 1 87 ? -13.379 5.607 3.463 1.00 95.62 87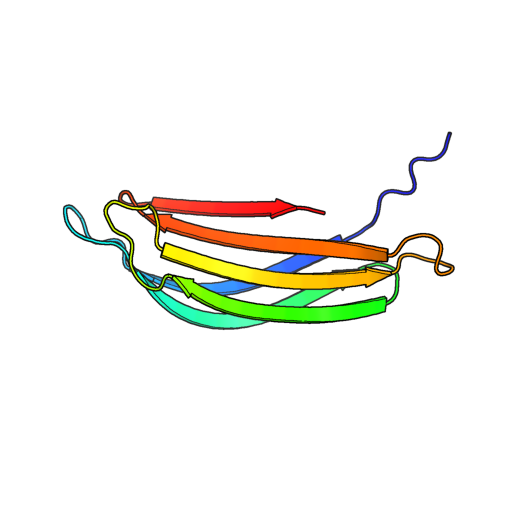 GLY A C 1
ATOM 678 O O . GLY A 1 87 ? -12.553 5.170 4.263 1.00 95.62 87 GLY A O 1
ATOM 679 N N . TYR A 1 88 ? -13.125 5.675 2.158 1.00 97.31 88 TYR A N 1
ATOM 680 C CA . TYR A 1 88 ? -11.835 5.310 1.589 1.00 97.31 88 TYR A CA 1
ATOM 681 C C . TYR A 1 88 ? -11.539 6.101 0.317 1.00 97.31 88 TYR A C 1
ATOM 683 O O . TYR A 1 88 ? -12.438 6.537 -0.403 1.00 97.31 88 TYR A O 1
ATOM 691 N N . TYR A 1 89 ? -10.253 6.277 0.036 1.00 97.56 89 TYR A N 1
ATOM 692 C CA . TYR A 1 89 ? -9.769 6.883 -1.199 1.00 97.56 89 TYR A CA 1
ATOM 693 C C . TYR A 1 89 ? -8.360 6.390 -1.520 1.00 97.56 89 TYR A C 1
ATOM 695 O O . TYR A 1 89 ? -7.629 5.917 -0.649 1.00 97.56 89 TYR A O 1
ATOM 703 N N . SER A 1 90 ? -7.959 6.522 -2.781 1.00 95.62 90 SER A N 1
ATOM 704 C CA . SER A 1 90 ? -6.616 6.170 -3.236 1.00 95.62 90 SER A CA 1
ATOM 705 C C . SER A 1 90 ? -5.875 7.380 -3.789 1.00 95.62 90 SER A C 1
ATOM 707 O O . SER A 1 90 ? -6.471 8.214 -4.471 1.00 95.62 90 SER A O 1
ATOM 709 N N . LEU A 1 91 ? -4.566 7.447 -3.549 1.00 96.12 91 LEU A N 1
ATOM 710 C CA . LEU A 1 91 ? -3.672 8.437 -4.149 1.00 96.12 91 LEU A CA 1
ATOM 711 C C . LEU A 1 91 ? -2.572 7.731 -4.934 1.00 96.12 91 LEU A C 1
ATOM 713 O O . LEU A 1 91 ? -1.897 6.848 -4.401 1.00 96.12 91 LEU A O 1
ATOM 717 N N . ALA A 1 92 ? -2.374 8.163 -6.175 1.00 91.38 92 ALA A N 1
ATOM 718 C CA . ALA A 1 92 ? -1.286 7.712 -7.025 1.00 91.38 92 ALA A CA 1
ATOM 719 C C . ALA A 1 92 ? -0.308 8.865 -7.275 1.00 91.38 92 ALA A C 1
ATOM 721 O O . ALA A 1 92 ? -0.723 9.984 -7.578 1.00 91.38 92 ALA A O 1
ATOM 722 N N . ASN A 1 93 ? 0.983 8.587 -7.129 1.00 86.69 93 ASN A N 1
ATOM 723 C CA . ASN A 1 93 ? 2.071 9.480 -7.497 1.00 86.69 93 ASN A CA 1
ATOM 724 C C . ASN A 1 93 ? 2.928 8.759 -8.539 1.00 86.69 93 ASN A C 1
ATOM 726 O O . ASN A 1 93 ? 3.516 7.715 -8.225 1.00 86.69 93 ASN A O 1
ATOM 730 N N . TYR A 1 94 ? 2.916 9.295 -9.761 1.00 76.19 94 TYR A N 1
ATOM 731 C CA . TYR A 1 94 ? 3.635 8.764 -10.908 1.00 76.19 94 TYR A CA 1
ATOM 732 C C . TYR A 1 94 ? 4.617 9.781 -11.484 1.00 76.19 94 TYR A C 1
ATOM 734 O O . TYR A 1 94 ? 4.241 10.974 -11.547 1.00 76.19 94 TYR A O 1
#

Sequence (94 aa):
MSHLGILVAAEFYADFVLVNGGDDYISKVYDYAIAMVGTYSLTSFGINKAREDISGPAYATLEWEGTTLENLFTTTFRLRLYVGNDGYYSLANY

Organism: Thermoanaerobacter italicus (strain DSM 9252 / Ab9) (NCBI:txid580331)

pLDDT: mean 90.49, std 13.37, range [38.25, 98.69]

Radius of gyration: 15.55 Å; chains: 1; bounding box: 37×29×44 Å